Protein AF-A0AAE7A2A2-F1 (afdb_monomer_lite)

pLDDT: mean 84.51, std 16.11, range [36.59, 96.75]

Radius of gyration: 14.46 Å; chains: 1; bounding box: 40×31×42 Å

Secondary structure (DSSP, 8-state):
--EEEEEEESSSEEEEE-HHHHGGGGGSPTTGGGSHHHHHHHHHHTSEEEEE-SSSEEEEEEE-S---SS--------TTS--EEEEGGGS-BTTB----S-----

Foldseek 3Di:
DKDKDKAFEQVQKKKKAACVLLVVQLAAAQPPCVPVVVVVVCQVVQGMDIDRNPHGTMDMDMDDPDDDDDDDDGRHDHPVVDMDMHYPNQRHHDNDDPVPPDPPDD

Structure (mmCIF, N/CA/C/O backbone):
data_AF-A0AAE7A2A2-F1
#
_entry.id   AF-A0AAE7A2A2-F1
#
loop_
_atom_site.group_PDB
_atom_site.id
_atom_site.type_symbol
_atom_site.label_atom_id
_atom_site.label_alt_id
_atom_site.label_comp_id
_atom_site.label_asym_id
_atom_site.label_entity_id
_atom_site.label_seq_id
_atom_site.pdbx_PDB_ins_code
_atom_site.Cartn_x
_atom_site.Cartn_y
_atom_site.Cartn_z
_atom_site.occupancy
_atom_site.B_iso_or_equiv
_atom_site.auth_seq_id
_atom_site.auth_comp_id
_atom_site.auth_asym_id
_atom_site.auth_atom_id
_atom_site.pdbx_PDB_model_num
ATOM 1 N N . MET A 1 1 ? -13.396 -7.001 16.777 1.00 59.56 1 MET A N 1
ATOM 2 C CA . MET A 1 1 ? -12.555 -6.122 17.629 1.00 59.56 1 MET A CA 1
ATOM 3 C C . MET A 1 1 ? -12.177 -4.917 16.788 1.00 59.56 1 MET A C 1
ATOM 5 O O . MET A 1 1 ? -11.751 -5.125 15.664 1.00 59.56 1 MET A O 1
ATOM 9 N N . ILE A 1 2 ? -12.368 -3.693 17.282 1.00 78.12 2 ILE A N 1
ATOM 10 C CA . ILE A 1 2 ? -11.957 -2.486 16.550 1.00 78.12 2 ILE A CA 1
ATOM 11 C C . ILE A 1 2 ? -10.504 -2.191 16.920 1.00 78.12 2 ILE A C 1
ATOM 13 O O . ILE A 1 2 ? -10.191 -2.104 18.108 1.00 78.12 2 ILE A O 1
ATOM 17 N N . GLN A 1 3 ? -9.634 -2.061 15.920 1.00 90.88 3 GLN A N 1
ATOM 18 C CA . GLN A 1 3 ? -8.269 -1.566 16.098 1.00 90.88 3 GLN A CA 1
ATOM 19 C C . GLN A 1 3 ? -8.170 -0.184 15.456 1.00 90.88 3 GLN A C 1
ATOM 21 O O . GLN A 1 3 ? -8.646 0.019 14.342 1.00 90.88 3 GLN A O 1
ATOM 26 N N . GLU A 1 4 ? -7.579 0.767 16.171 1.00 95.06 4 GLU A N 1
ATOM 27 C CA . GLU A 1 4 ? -7.464 2.156 15.734 1.00 95.06 4 GLU A CA 1
ATOM 28 C C . GLU A 1 4 ? -6.055 2.667 16.012 1.00 95.06 4 GLU A C 1
ATOM 30 O O . GLU A 1 4 ? -5.488 2.407 17.076 1.00 95.06 4 GLU A O 1
ATOM 35 N N . PHE A 1 5 ? -5.493 3.378 15.043 1.00 95.06 5 PHE A N 1
ATOM 36 C CA . PHE A 1 5 ? -4.192 4.024 15.150 1.00 95.06 5 PHE A CA 1
ATOM 37 C C . PHE A 1 5 ? -4.111 5.207 14.183 1.00 95.06 5 PHE A C 1
ATOM 39 O O . PHE A 1 5 ? -4.969 5.388 13.314 1.00 95.06 5 PHE A O 1
ATOM 46 N N . SER A 1 6 ? -3.073 6.022 14.349 1.00 95.75 6 SER A N 1
ATOM 47 C CA . SER A 1 6 ? -2.816 7.178 13.494 1.00 95.75 6 SER A CA 1
ATOM 48 C C . SER A 1 6 ? -1.580 6.947 12.637 1.00 95.75 6 SER A C 1
ATOM 50 O O . SER A 1 6 ? -0.574 6.438 13.127 1.00 95.75 6 SER A O 1
ATOM 52 N N . ILE A 1 7 ? -1.655 7.375 11.382 1.00 95.56 7 ILE A N 1
ATOM 53 C CA . ILE A 1 7 ? -0.529 7.463 10.451 1.00 95.56 7 ILE A CA 1
ATOM 54 C C . ILE A 1 7 ? -0.352 8.930 10.088 1.00 95.56 7 ILE A C 1
ATOM 56 O O . ILE A 1 7 ? -1.337 9.621 9.840 1.00 95.56 7 ILE A O 1
ATOM 60 N N . SER A 1 8 ? 0.887 9.403 10.040 1.00 95.50 8 SER A N 1
ATOM 61 C CA . SER A 1 8 ? 1.218 10.696 9.442 1.00 95.50 8 SER A CA 1
ATOM 62 C C . SER A 1 8 ? 1.959 10.454 8.139 1.00 95.50 8 SER A C 1
ATOM 64 O O . SER A 1 8 ? 2.826 9.589 8.112 1.00 95.50 8 SER A O 1
ATOM 66 N N . THR A 1 9 ? 1.602 11.184 7.086 1.00 94.69 9 THR A N 1
ATOM 67 C CA . THR A 1 9 ? 2.257 11.096 5.776 1.00 94.69 9 THR A CA 1
ATOM 68 C C . THR A 1 9 ? 2.542 12.486 5.215 1.00 94.69 9 THR A C 1
ATOM 70 O O . THR A 1 9 ? 1.678 13.365 5.277 1.00 94.69 9 THR A O 1
ATOM 73 N N . ASP A 1 10 ? 3.733 12.645 4.644 1.00 93.88 10 ASP A N 1
ATOM 74 C CA . ASP A 1 10 ? 4.207 13.814 3.892 1.00 93.88 10 ASP A CA 1
ATOM 75 C C . ASP A 1 10 ? 4.157 13.576 2.364 1.00 93.88 10 ASP A C 1
ATOM 77 O O . ASP A 1 10 ? 4.726 14.332 1.576 1.00 93.88 10 ASP A O 1
ATOM 81 N N . THR A 1 11 ? 3.504 12.490 1.933 1.00 91.81 11 THR A N 1
ATOM 82 C CA . THR A 1 11 ? 3.285 12.146 0.517 1.00 91.81 11 THR A CA 1
ATOM 83 C C . THR A 1 11 ? 1.806 12.026 0.162 1.00 91.81 11 THR A C 1
ATOM 85 O O . THR A 1 11 ? 1.452 11.504 -0.901 1.00 91.81 11 THR A O 1
ATOM 88 N N . ALA A 1 12 ? 0.921 12.473 1.058 1.00 94.88 12 ALA A N 1
ATOM 89 C CA . ALA A 1 12 ? -0.524 12.311 0.944 1.00 94.88 12 ALA A CA 1
ATOM 90 C C . ALA A 1 12 ? -0.962 10.876 0.578 1.00 94.88 12 ALA A C 1
ATOM 92 O O . ALA A 1 12 ? -1.968 10.696 -0.120 1.00 94.88 12 ALA A O 1
ATOM 93 N N . THR A 1 13 ? -0.217 9.858 1.024 1.00 94.44 13 THR A N 1
ATOM 94 C CA . THR A 1 13 ? -0.393 8.464 0.595 1.00 94.44 13 THR A CA 1
ATOM 95 C C . THR A 1 13 ? -0.289 7.508 1.781 1.00 94.44 13 THR A C 1
ATOM 97 O O . THR A 1 13 ? 0.588 7.640 2.628 1.00 94.44 13 THR A O 1
ATOM 100 N N . ILE A 1 14 ? -1.178 6.516 1.836 1.00 94.69 14 ILE A N 1
ATOM 101 C CA . ILE A 1 14 ? -1.104 5.383 2.771 1.00 94.69 14 ILE A CA 1
ATOM 102 C C . ILE A 1 14 ? -0.793 4.116 1.976 1.00 94.69 14 ILE A C 1
ATOM 104 O O . ILE A 1 14 ? -1.427 3.859 0.952 1.00 94.69 14 ILE A O 1
ATOM 108 N N . ALA A 1 15 ? 0.150 3.311 2.456 1.00 94.81 15 ALA A N 1
ATOM 109 C CA . ALA A 1 15 ? 0.536 2.040 1.857 1.00 94.81 15 ALA A CA 1
ATOM 110 C C . ALA A 1 15 ? 0.036 0.853 2.695 1.00 94.81 15 ALA A C 1
ATOM 112 O O . ALA A 1 15 ? 0.131 0.864 3.924 1.00 94.81 15 ALA A O 1
ATOM 113 N N . VAL A 1 16 ? -0.470 -0.188 2.025 1.00 95.62 16 VAL A N 1
ATOM 114 C CA . VAL A 1 16 ? -0.904 -1.451 2.650 1.00 95.62 16 VAL A CA 1
ATOM 115 C C . VAL A 1 16 ? -0.290 -2.634 1.914 1.00 95.62 16 VAL A C 1
ATOM 117 O O . VAL A 1 16 ? -0.512 -2.783 0.713 1.00 95.62 16 VAL A O 1
ATOM 120 N N . PHE A 1 17 ? 0.465 -3.484 2.610 1.00 95.19 17 PHE A N 1
ATOM 121 C CA . PHE A 1 17 ? 1.164 -4.614 1.985 1.00 95.19 17 PHE A CA 1
ATOM 122 C C . PHE A 1 17 ? 1.602 -5.691 2.983 1.00 95.19 17 PHE A C 1
ATOM 124 O O . PHE A 1 17 ? 1.545 -5.514 4.198 1.00 95.19 17 PHE A O 1
ATOM 131 N N . ASP A 1 18 ? 2.100 -6.803 2.445 1.00 94.00 18 ASP A N 1
ATOM 132 C CA . ASP A 1 18 ? 2.905 -7.790 3.163 1.00 94.00 18 ASP A CA 1
ATOM 133 C C . ASP A 1 18 ? 4.389 -7.581 2.830 1.00 94.00 18 ASP A C 1
ATOM 135 O O . ASP A 1 18 ? 4.783 -7.567 1.657 1.00 94.00 18 ASP A O 1
ATOM 139 N N . LEU A 1 19 ? 5.239 -7.427 3.852 1.00 90.31 19 LEU A N 1
ATOM 140 C CA . LEU A 1 19 ? 6.669 -7.183 3.648 1.00 90.31 19 LEU A CA 1
ATOM 141 C C . LEU A 1 19 ? 7.335 -8.307 2.837 1.00 90.31 19 LEU A C 1
ATOM 143 O O . LEU A 1 19 ? 8.264 -8.044 2.073 1.00 90.31 19 LEU A O 1
ATOM 147 N N . ALA A 1 20 ? 6.851 -9.550 2.946 1.00 90.50 20 ALA A N 1
ATOM 148 C CA . ALA A 1 20 ? 7.380 -10.680 2.186 1.00 90.50 20 ALA A CA 1
ATOM 149 C C . ALA A 1 20 ? 7.250 -10.487 0.666 1.00 90.50 20 ALA A C 1
ATOM 151 O O . ALA A 1 20 ? 8.069 -11.020 -0.086 1.00 90.50 20 ALA A O 1
ATOM 152 N N . VAL A 1 21 ? 6.260 -9.713 0.215 1.00 90.06 21 VAL A N 1
ATOM 153 C CA . VAL A 1 21 ? 5.980 -9.493 -1.205 1.00 90.06 21 VAL A CA 1
ATOM 154 C C . VAL A 1 21 ? 6.813 -8.343 -1.766 1.00 90.06 21 VAL A C 1
ATOM 156 O O . VAL A 1 21 ? 7.422 -8.472 -2.831 1.00 90.06 21 VAL A O 1
ATOM 159 N N . ILE A 1 22 ? 6.922 -7.238 -1.022 1.00 86.38 22 ILE A N 1
ATOM 160 C CA . ILE A 1 22 ? 7.649 -6.052 -1.491 1.00 86.38 22 ILE A CA 1
ATOM 161 C C . ILE A 1 22 ? 9.147 -6.071 -1.162 1.00 86.38 22 ILE A C 1
ATOM 163 O O . ILE A 1 22 ? 9.884 -5.219 -1.646 1.00 86.38 22 ILE A O 1
ATOM 167 N N . ARG A 1 23 ? 9.652 -7.064 -0.416 1.00 86.00 23 ARG A N 1
ATOM 168 C CA . ARG A 1 23 ? 11.076 -7.173 -0.036 1.00 86.00 23 ARG A CA 1
ATOM 169 C C . ARG A 1 23 ? 12.048 -7.065 -1.216 1.00 86.00 23 ARG A C 1
ATOM 171 O O . ARG A 1 23 ? 13.147 -6.541 -1.066 1.00 86.00 23 ARG A O 1
ATOM 178 N N . ARG A 1 24 ? 11.660 -7.528 -2.410 1.00 83.81 24 ARG A N 1
ATOM 179 C CA . ARG A 1 24 ? 12.488 -7.410 -3.627 1.00 83.81 24 ARG A CA 1
ATOM 180 C C . ARG A 1 24 ? 12.750 -5.958 -4.050 1.00 83.81 24 ARG A C 1
ATOM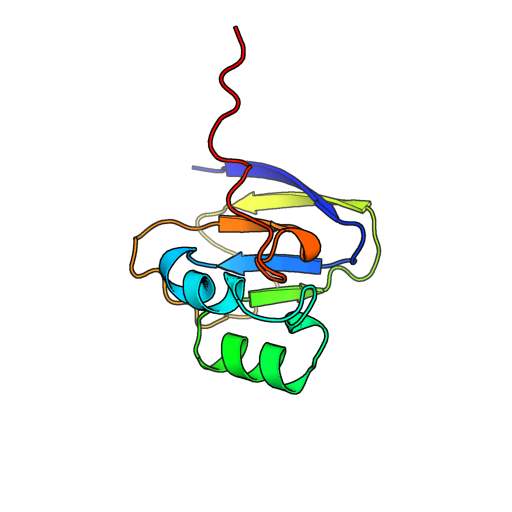 182 O O . ARG A 1 24 ? 13.715 -5.708 -4.767 1.00 83.81 24 ARG A O 1
ATOM 189 N N . ARG A 1 25 ? 11.895 -5.021 -3.625 1.00 83.50 25 ARG A N 1
ATOM 190 C CA . ARG A 1 25 ? 11.954 -3.597 -3.969 1.00 83.50 25 ARG A CA 1
ATOM 191 C C . ARG A 1 25 ? 13.004 -2.820 -3.168 1.00 83.50 25 ARG A C 1
ATOM 193 O O . ARG A 1 25 ? 13.327 -1.711 -3.562 1.00 83.50 25 ARG A O 1
ATOM 200 N N . ILE A 1 26 ? 13.624 -3.420 -2.144 1.00 83.19 26 ILE A N 1
ATOM 201 C CA . ILE A 1 26 ? 14.724 -2.800 -1.375 1.00 83.19 26 ILE A CA 1
ATOM 202 C C . ILE A 1 26 ? 15.849 -2.304 -2.299 1.00 83.19 26 ILE A C 1
ATOM 204 O O . ILE A 1 26 ? 16.350 -1.202 -2.112 1.00 83.19 26 ILE A O 1
ATOM 208 N N . TYR A 1 27 ? 16.185 -3.079 -3.334 1.00 80.31 27 TYR A N 1
ATOM 209 C CA . TYR A 1 27 ? 17.264 -2.760 -4.281 1.00 80.31 27 TYR A CA 1
ATOM 210 C C . TYR A 1 27 ? 16.859 -1.792 -5.406 1.00 80.31 27 TYR A C 1
ATOM 212 O O . TYR A 1 27 ? 17.651 -1.524 -6.309 1.00 80.31 27 TYR A O 1
ATOM 220 N N . TYR A 1 28 ? 15.606 -1.333 -5.429 1.00 82.69 28 TYR A N 1
ATOM 221 C CA . TYR A 1 28 ? 15.124 -0.391 -6.441 1.00 82.69 28 TYR A CA 1
ATOM 222 C C . TYR A 1 28 ? 15.469 1.036 -6.020 1.00 82.69 28 TYR A C 1
ATOM 224 O O . TYR A 1 28 ? 15.945 1.253 -4.914 1.00 82.69 28 TYR A O 1
ATOM 232 N N . ALA A 1 29 ? 15.253 2.022 -6.890 1.00 82.94 29 ALA A N 1
ATOM 233 C CA . ALA A 1 29 ? 15.382 3.421 -6.487 1.00 82.94 29 ALA A CA 1
ATOM 234 C C . ALA A 1 29 ? 14.412 3.743 -5.327 1.00 82.94 29 ALA A C 1
ATOM 236 O O . ALA A 1 29 ? 13.326 3.152 -5.275 1.00 82.94 29 ALA A O 1
ATOM 237 N N . PRO A 1 30 ? 14.768 4.662 -4.409 1.00 81.56 30 PRO A N 1
ATOM 238 C CA . PRO A 1 30 ? 13.780 5.215 -3.488 1.00 81.56 30 PRO A CA 1
ATOM 239 C C . PRO A 1 30 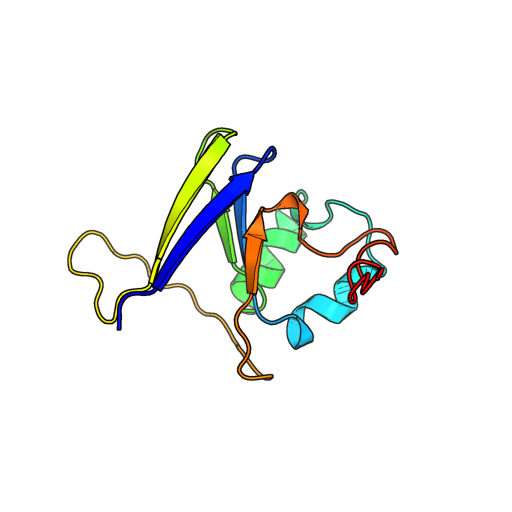? 12.647 5.851 -4.304 1.00 81.56 30 PRO A C 1
ATOM 241 O O . PRO A 1 30 ? 12.856 6.256 -5.451 1.00 81.56 30 PRO A O 1
ATOM 244 N N . ASP A 1 31 ? 11.441 5.869 -3.744 1.00 81.62 31 ASP A N 1
ATOM 245 C CA . ASP A 1 31 ? 10.241 6.380 -4.415 1.00 81.62 31 ASP A CA 1
ATOM 246 C C . ASP A 1 31 ? 9.949 5.728 -5.778 1.00 81.62 31 ASP A C 1
ATOM 248 O O . ASP A 1 31 ? 9.318 6.338 -6.640 1.00 81.62 31 ASP A O 1
ATOM 252 N N . TRP A 1 32 ? 10.371 4.476 -6.013 1.00 86.81 32 TRP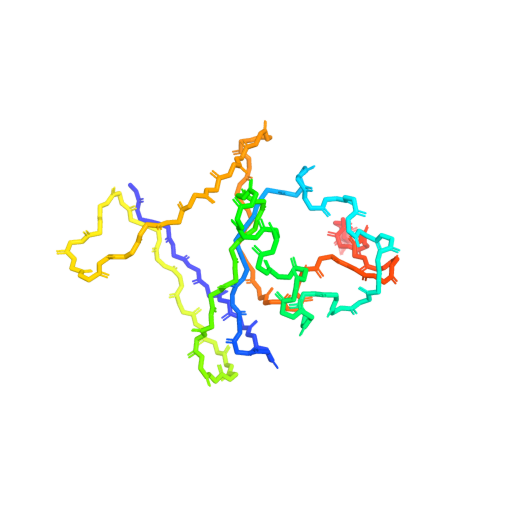 A N 1
ATOM 253 C CA . TRP A 1 32 ? 10.059 3.748 -7.257 1.00 86.81 32 TRP A CA 1
ATOM 254 C C . TRP A 1 32 ? 8.551 3.709 -7.552 1.00 86.81 32 TRP A C 1
ATOM 256 O O . TRP A 1 32 ? 8.143 3.661 -8.710 1.00 86.81 32 TRP A O 1
ATOM 266 N N . TRP A 1 33 ? 7.729 3.762 -6.505 1.00 85.25 33 TRP A N 1
ATOM 267 C CA . TRP A 1 33 ? 6.272 3.784 -6.565 1.00 85.25 33 TRP A CA 1
ATOM 268 C C . TRP A 1 33 ? 5.699 5.122 -7.061 1.00 85.25 33 TRP A C 1
ATOM 270 O O . TRP A 1 33 ? 4.542 5.168 -7.450 1.00 85.25 33 TRP A O 1
ATOM 280 N N . SER A 1 34 ? 6.500 6.190 -7.154 1.00 84.81 34 SER A N 1
ATOM 281 C CA . SER A 1 34 ? 6.114 7.428 -7.855 1.00 84.81 34 SER A CA 1
ATOM 282 C C . SER A 1 34 ? 6.041 7.253 -9.380 1.00 84.81 34 SER A C 1
ATOM 284 O O . SER A 1 34 ? 5.470 8.079 -10.099 1.00 84.81 34 SER A O 1
ATOM 286 N N . LEU A 1 35 ? 6.613 6.164 -9.907 1.00 88.81 35 LEU A N 1
ATOM 287 C CA . LEU A 1 35 ? 6.481 5.793 -11.306 1.00 88.81 35 LEU A CA 1
ATOM 288 C C . LEU A 1 35 ? 5.168 5.030 -11.498 1.00 88.81 35 LEU A C 1
ATOM 290 O O . LEU A 1 35 ? 5.086 3.845 -11.183 1.00 88.81 35 LEU A O 1
ATOM 294 N N . ILE A 1 36 ? 4.186 5.682 -12.130 1.00 89.94 36 ILE A N 1
ATOM 295 C CA . ILE A 1 36 ? 2.839 5.135 -12.406 1.00 89.94 36 ILE A CA 1
ATOM 296 C C . ILE A 1 36 ? 2.885 3.695 -12.938 1.00 89.94 36 ILE A C 1
ATOM 298 O O . ILE A 1 36 ? 2.058 2.860 -12.588 1.00 89.94 36 ILE A O 1
ATOM 302 N N . LYS A 1 37 ? 3.853 3.379 -13.806 1.00 91.44 37 LYS A N 1
ATOM 303 C CA . LYS A 1 37 ? 3.987 2.035 -14.379 1.00 91.44 37 LYS A CA 1
ATOM 304 C C . LYS A 1 37 ? 4.267 0.972 -13.312 1.00 91.44 37 LYS A C 1
ATOM 306 O O . LYS A 1 37 ? 3.683 -0.107 -13.377 1.00 91.44 37 LYS A O 1
ATOM 311 N N . ASP A 1 38 ? 5.171 1.257 -12.385 1.00 90.81 38 ASP A N 1
ATOM 312 C CA . ASP A 1 38 ? 5.574 0.302 -11.357 1.00 90.81 38 ASP A CA 1
ATOM 313 C C . ASP A 1 38 ? 4.519 0.214 -10.253 1.00 90.81 38 ASP A C 1
ATOM 315 O O . ASP A 1 38 ? 4.216 -0.886 -9.798 1.00 90.81 38 ASP A O 1
ATOM 319 N N . GLU A 1 39 ? 3.915 1.349 -9.895 1.00 91.06 39 GLU A N 1
ATOM 320 C CA . GLU A 1 39 ? 2.770 1.434 -8.985 1.00 91.06 39 GLU A CA 1
ATOM 321 C C . GLU A 1 39 ? 1.613 0.547 -9.466 1.00 91.06 39 GLU A C 1
ATOM 323 O O . GLU A 1 39 ? 1.203 -0.390 -8.782 1.00 91.06 39 GLU A O 1
ATOM 328 N N . VAL A 1 40 ? 1.133 0.786 -10.692 1.00 92.69 40 VAL A N 1
ATOM 329 C CA . VAL A 1 40 ? 0.002 0.053 -11.277 1.00 92.69 40 VAL A CA 1
ATOM 330 C C . VAL A 1 40 ? 0.316 -1.434 -11.415 1.00 92.69 40 VAL A C 1
ATOM 332 O O . VAL A 1 40 ? -0.565 -2.264 -11.199 1.00 92.69 40 VAL A O 1
ATOM 335 N N . GLN A 1 41 ? 1.553 -1.794 -11.767 1.00 93.38 41 GLN A N 1
ATOM 336 C CA . GLN A 1 41 ? 1.948 -3.197 -11.874 1.00 93.38 41 GLN A CA 1
ATOM 337 C C . GLN A 1 41 ? 1.859 -3.910 -10.519 1.00 93.38 41 GLN A C 1
ATOM 339 O O . GLN A 1 41 ? 1.269 -4.983 -10.438 1.00 93.38 41 GLN A O 1
ATOM 344 N N . GLU A 1 42 ? 2.409 -3.321 -9.457 1.00 93.38 42 GLU A N 1
ATOM 345 C CA . GLU A 1 42 ? 2.409 -3.939 -8.127 1.00 93.38 42 GLU A CA 1
ATOM 346 C C . GLU A 1 42 ? 1.005 -3.988 -7.504 1.00 93.38 42 GLU A C 1
ATOM 348 O O . GLU A 1 42 ? 0.663 -4.979 -6.856 1.00 93.38 42 GLU A O 1
ATOM 353 N N . ILE A 1 43 ? 0.165 -2.980 -7.766 1.00 93.69 43 ILE A N 1
ATOM 354 C CA . ILE A 1 43 ? -1.255 -3.000 -7.388 1.00 93.69 43 ILE A CA 1
ATOM 355 C C . ILE A 1 43 ? -1.992 -4.134 -8.114 1.00 93.69 43 ILE A C 1
ATOM 357 O O . ILE A 1 43 ? -2.717 -4.901 -7.483 1.00 93.69 43 ILE A O 1
ATOM 361 N N . ASN A 1 44 ? -1.795 -4.281 -9.428 1.00 93.69 44 ASN A N 1
ATOM 362 C CA . ASN A 1 44 ? -2.465 -5.321 -10.216 1.00 93.69 44 ASN A CA 1
ATOM 363 C C . ASN A 1 44 ? -2.012 -6.739 -9.846 1.00 93.69 44 ASN A C 1
ATOM 365 O O . ASN A 1 44 ? -2.820 -7.667 -9.881 1.00 93.69 44 ASN A O 1
ATOM 369 N N . ASP A 1 45 ? -0.741 -6.908 -9.478 1.00 94.75 45 ASP A N 1
ATOM 370 C CA . ASP A 1 45 ? -0.205 -8.182 -8.989 1.00 94.75 45 ASP A CA 1
ATOM 371 C C . ASP A 1 45 ? -0.710 -8.519 -7.570 1.00 94.75 45 ASP A C 1
ATOM 373 O O . ASP A 1 45 ? -0.584 -9.659 -7.119 1.00 94.75 45 ASP A O 1
ATOM 377 N N . GLY A 1 46 ? -1.325 -7.550 -6.883 1.00 95.31 46 GLY A N 1
ATOM 378 C CA . GLY A 1 46 ? -1.854 -7.681 -5.529 1.00 95.31 46 GLY A CA 1
ATOM 379 C C . GLY A 1 46 ? -0.786 -7.628 -4.444 1.00 95.31 46 GLY A C 1
ATOM 380 O O . GLY A 1 46 ? -0.952 -8.219 -3.378 1.00 95.31 46 GLY A O 1
ATOM 381 N N . ASN A 1 47 ? 0.323 -6.946 -4.717 1.00 95.06 47 ASN A N 1
ATOM 382 C CA . ASN A 1 47 ? 1.489 -6.934 -3.844 1.00 95.06 47 ASN A CA 1
ATOM 383 C C . ASN A 1 47 ? 1.448 -5.804 -2.808 1.00 95.06 47 ASN A C 1
ATOM 385 O O . ASN A 1 47 ? 1.948 -5.960 -1.694 1.00 95.06 47 ASN A O 1
ATOM 389 N N . ILE A 1 48 ? 0.862 -4.668 -3.183 1.00 95.12 48 ILE A N 1
ATOM 390 C CA . ILE A 1 48 ? 0.742 -3.457 -2.369 1.00 95.12 48 ILE A CA 1
ATOM 391 C C . ILE A 1 48 ? -0.444 -2.635 -2.862 1.00 95.12 48 ILE A C 1
ATOM 393 O O . ILE A 1 48 ? -0.744 -2.624 -4.053 1.00 95.12 48 ILE A O 1
ATOM 397 N N . ALA A 1 49 ? -1.103 -1.926 -1.954 1.00 94.94 49 ALA A N 1
ATOM 398 C CA . ALA A 1 49 ? -2.053 -0.875 -2.284 1.00 94.94 49 ALA A CA 1
ATOM 399 C C . ALA A 1 49 ? -1.491 0.480 -1.860 1.00 94.94 49 ALA A C 1
ATOM 401 O O . ALA A 1 49 ? -1.058 0.629 -0.718 1.00 94.94 49 ALA A O 1
ATOM 402 N N . PHE A 1 50 ? -1.573 1.460 -2.758 1.00 94.00 50 PHE A N 1
ATOM 403 C CA . PHE A 1 50 ? -1.368 2.871 -2.448 1.00 94.00 50 PHE A CA 1
ATOM 404 C C . PHE A 1 50 ? -2.720 3.582 -2.431 1.00 94.00 50 PHE A C 1
ATOM 406 O O . PHE A 1 50 ? -3.489 3.521 -3.390 1.00 94.00 50 PHE A O 1
ATOM 413 N N . LEU A 1 51 ? -3.028 4.229 -1.313 1.00 92.62 51 LEU A N 1
ATOM 414 C CA . LEU A 1 51 ? -4.270 4.952 -1.083 1.00 92.62 51 LEU A CA 1
ATOM 415 C C . LEU A 1 51 ? -3.950 6.442 -0.978 1.00 92.62 51 LEU A C 1
ATOM 417 O O . LEU A 1 51 ? -3.452 6.906 0.048 1.00 92.62 51 LEU A O 1
ATOM 421 N N . GLY A 1 52 ? -4.238 7.189 -2.043 1.00 93.12 52 GLY A N 1
ATOM 422 C CA . GLY A 1 52 ? -4.106 8.643 -2.040 1.00 93.12 52 GLY A CA 1
ATOM 423 C C . GLY A 1 52 ? -5.159 9.284 -1.134 1.00 93.12 52 GLY A C 1
ATOM 424 O O . GLY A 1 52 ? -6.357 9.168 -1.391 1.00 93.12 52 GLY A O 1
ATOM 425 N N . VAL A 1 53 ? -4.714 9.980 -0.089 1.00 93.81 53 VAL A N 1
ATOM 426 C CA . VAL A 1 53 ? -5.574 10.694 0.876 1.00 93.81 53 VAL A CA 1
ATOM 427 C C . VAL A 1 53 ? -5.716 12.189 0.559 1.00 93.81 53 VAL A C 1
ATOM 429 O O . VAL A 1 53 ? -6.502 12.896 1.186 1.00 93.81 53 VAL A O 1
ATOM 432 N N . GLY A 1 54 ? -5.012 12.662 -0.473 1.00 93.88 54 GLY A N 1
ATOM 433 C CA . GLY A 1 54 ? -5.226 13.958 -1.123 1.00 93.88 54 GLY A CA 1
ATOM 434 C C . GLY A 1 54 ? -4.388 15.118 -0.584 1.00 93.88 54 GLY A C 1
ATOM 435 O O . GLY A 1 54 ? -4.097 16.035 -1.348 1.00 93.88 54 GLY A O 1
ATOM 436 N N . GLN A 1 55 ? -3.968 15.082 0.683 1.00 95.62 55 GLN A N 1
ATOM 437 C CA . GLN A 1 55 ? -3.043 16.065 1.265 1.00 95.62 55 GLN A CA 1
ATOM 438 C C . GLN A 1 55 ? -2.141 15.442 2.340 1.00 95.62 55 GLN A C 1
ATOM 440 O O . GLN A 1 55 ? -2.455 14.382 2.881 1.00 95.62 55 GLN A O 1
ATOM 445 N N . ASP A 1 56 ? -1.053 16.117 2.688 1.00 96.75 56 A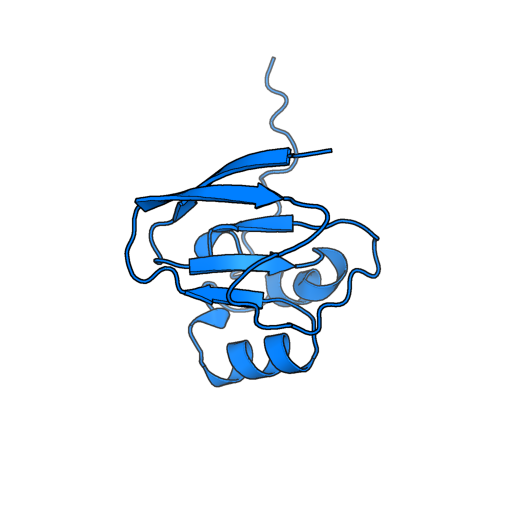SP A N 1
ATOM 446 C CA . ASP A 1 56 ? -0.188 15.707 3.797 1.00 96.75 56 ASP A CA 1
ATOM 447 C C . ASP A 1 56 ? -0.896 15.894 5.143 1.00 96.75 56 ASP A C 1
ATOM 449 O O . ASP A 1 56 ? -1.799 16.730 5.294 1.00 96.75 56 ASP A O 1
ATOM 453 N N . GLY A 1 57 ? -0.485 15.120 6.143 1.00 96.25 57 GLY A N 1
ATOM 454 C CA . GLY A 1 57 ? -0.984 15.251 7.506 1.00 96.25 57 GLY A CA 1
ATOM 455 C C . GLY A 1 57 ? -1.212 13.923 8.209 1.00 96.25 57 GLY A C 1
ATOM 456 O O . GLY A 1 57 ? -0.699 12.880 7.812 1.00 96.25 57 GLY A O 1
ATOM 457 N N . SER A 1 58 ? -1.981 13.982 9.298 1.00 96.62 58 SER A N 1
ATOM 458 C CA . SER A 1 58 ? -2.273 12.824 10.140 1.00 96.62 58 SER A CA 1
ATOM 459 C C . SER A 1 58 ? -3.673 12.284 9.875 1.00 96.62 58 SER A C 1
ATOM 461 O O . SER A 1 58 ? -4.661 13.021 9.905 1.00 96.62 58 SER A O 1
ATOM 463 N N . TYR A 1 59 ? -3.743 10.979 9.651 1.00 95.75 59 TYR A N 1
ATOM 464 C CA . TYR A 1 59 ? -4.936 10.236 9.296 1.00 95.75 59 TYR A CA 1
ATOM 465 C C . TYR A 1 59 ? -5.192 9.135 10.308 1.00 95.75 59 TYR A C 1
ATOM 467 O O . TYR A 1 59 ? -4.279 8.489 10.822 1.00 95.75 59 TYR A O 1
ATOM 475 N N . ARG A 1 60 ? -6.473 8.912 10.576 1.00 95.25 60 ARG A N 1
ATOM 476 C CA . ARG A 1 60 ? -6.947 7.913 11.523 1.00 95.25 60 ARG A CA 1
ATOM 477 C C . ARG A 1 60 ? -7.377 6.668 10.768 1.00 95.25 60 ARG A C 1
ATOM 479 O O . ARG A 1 60 ? -8.311 6.734 9.970 1.00 95.25 60 ARG A O 1
ATOM 486 N N . VAL A 1 61 ? -6.715 5.551 11.037 1.00 93.19 61 VAL A N 1
ATOM 487 C CA . VAL A 1 61 ? -7.045 4.251 10.454 1.00 93.19 61 VAL A CA 1
ATOM 488 C C . VAL A 1 61 ? -7.870 3.463 11.456 1.00 93.19 61 VAL A C 1
ATOM 490 O O . VAL A 1 61 ? -7.477 3.311 12.611 1.00 93.19 61 VAL A O 1
ATOM 493 N N . ILE A 1 62 ? -9.021 2.968 11.005 1.00 93.12 62 ILE A N 1
ATOM 494 C CA . ILE A 1 62 ? -9.943 2.171 11.812 1.00 93.12 62 ILE A CA 1
ATOM 495 C C . ILE A 1 62 ? -10.141 0.836 11.102 1.00 93.12 62 ILE A C 1
ATOM 497 O O . ILE A 1 62 ? -10.680 0.788 9.998 1.00 93.12 62 ILE A O 1
ATOM 501 N N . ILE A 1 63 ? -9.709 -0.244 11.744 1.00 91.75 63 ILE A N 1
ATOM 502 C CA . ILE A 1 63 ? -9.924 -1.608 11.270 1.00 91.75 63 ILE A CA 1
ATOM 503 C C . ILE A 1 63 ? -11.249 -2.098 11.846 1.00 91.75 63 ILE A C 1
ATOM 505 O O . ILE A 1 63 ? -11.445 -2.136 13.065 1.00 91.75 63 ILE A O 1
ATOM 509 N N . VAL A 1 64 ? -12.153 -2.468 10.946 1.00 91.38 64 VAL A N 1
ATOM 510 C CA . VAL A 1 64 ? -13.510 -2.926 11.245 1.00 91.38 64 VAL A CA 1
ATOM 511 C C . VAL A 1 64 ? -13.745 -4.304 10.634 1.00 91.38 64 VAL A C 1
ATOM 513 O O . VAL A 1 64 ? -13.064 -4.700 9.694 1.00 91.38 64 VAL A O 1
ATOM 516 N N . GLU A 1 65 ? -14.714 -5.038 11.176 1.00 88.94 65 GLU A N 1
ATOM 517 C CA . GLU A 1 65 ? -15.105 -6.351 10.642 1.00 88.94 65 GLU A CA 1
ATOM 518 C C . GLU A 1 65 ? -15.961 -6.233 9.374 1.00 88.94 65 GLU A C 1
ATOM 520 O O . GLU A 1 65 ? -15.937 -7.136 8.542 1.00 88.94 65 GLU A O 1
ATOM 525 N N . ASP A 1 66 ? -16.696 -5.127 9.220 1.00 86.75 66 ASP A N 1
ATOM 526 C CA . ASP A 1 66 ? -17.579 -4.876 8.081 1.00 86.75 66 ASP A CA 1
ATOM 527 C C . ASP A 1 66 ? -17.590 -3.381 7.717 1.00 86.75 66 ASP A C 1
ATOM 529 O O . ASP A 1 66 ? -17.593 -2.517 8.601 1.00 86.75 66 ASP A O 1
ATOM 533 N N . ILE A 1 67 ? -17.587 -3.081 6.417 1.00 87.19 67 ILE A N 1
ATOM 534 C CA . ILE A 1 67 ? -17.620 -1.723 5.863 1.00 87.19 67 ILE A CA 1
ATOM 535 C C . ILE A 1 67 ? -19.043 -1.459 5.367 1.00 87.19 67 ILE A C 1
ATOM 537 O O . ILE A 1 67 ? -19.483 -2.018 4.367 1.00 87.19 67 ILE A O 1
ATOM 541 N N . THR A 1 68 ? -19.772 -0.589 6.064 1.00 80.62 68 THR A N 1
ATOM 542 C CA . THR A 1 68 ? -21.225 -0.440 5.881 1.00 80.62 68 THR A CA 1
ATOM 543 C C . THR A 1 68 ? -21.653 0.588 4.828 1.00 80.62 68 THR A C 1
ATOM 545 O O . THR A 1 68 ? -22.836 0.641 4.499 1.00 80.62 68 THR A O 1
ATOM 548 N N . ASP A 1 69 ? -20.744 1.423 4.318 1.00 78.75 69 ASP A N 1
ATOM 549 C CA . ASP A 1 69 ? -21.042 2.451 3.308 1.00 78.75 69 ASP A CA 1
ATOM 550 C C . ASP A 1 69 ? -19.812 2.729 2.428 1.00 78.75 69 ASP A C 1
ATOM 552 O O . ASP A 1 69 ? -18.687 2.665 2.918 1.00 78.75 69 ASP A O 1
ATOM 556 N N . GLY A 1 70 ? -20.038 3.024 1.142 1.00 68.69 70 GLY A N 1
ATOM 557 C CA . GLY A 1 70 ? -19.014 3.419 0.167 1.00 68.69 70 GLY A CA 1
ATOM 558 C C . GLY A 1 70 ? -17.753 2.551 0.163 1.00 68.69 70 GLY A C 1
ATOM 559 O O . GLY A 1 70 ? -16.716 2.982 0.660 1.00 68.69 70 GLY A O 1
ATOM 560 N N . PHE A 1 71 ? -17.806 1.354 -0.433 1.00 70.81 71 PHE A N 1
ATOM 561 C CA . PHE A 1 71 ? -16.634 0.477 -0.509 1.00 70.81 71 PHE A CA 1
ATOM 562 C C . PHE A 1 71 ? -16.107 0.296 -1.937 1.00 70.81 71 PHE A C 1
ATOM 564 O O . PHE A 1 71 ? -16.858 0.163 -2.904 1.00 70.81 71 PHE A O 1
ATOM 571 N N . GLY A 1 72 ? -14.781 0.252 -2.037 1.00 79.19 72 GLY A N 1
ATOM 572 C CA . GLY A 1 72 ? -14.049 -0.373 -3.131 1.00 79.19 72 GLY A CA 1
ATOM 573 C C . GLY A 1 72 ? -13.323 -1.601 -2.588 1.00 79.19 72 GLY A C 1
ATOM 574 O O . GLY A 1 72 ? -12.955 -1.634 -1.415 1.00 79.19 72 GLY A O 1
ATOM 575 N N . ALA A 1 73 ? -13.136 -2.619 -3.422 1.00 85.62 73 ALA A N 1
ATOM 576 C CA . ALA A 1 73 ? -12.347 -3.793 -3.068 1.00 85.62 73 ALA A CA 1
ATOM 577 C C . ALA A 1 73 ? -11.016 -3.758 -3.821 1.00 85.62 73 ALA A C 1
ATOM 579 O O . ALA A 1 73 ? -10.985 -3.479 -5.020 1.00 85.62 73 ALA A O 1
ATOM 580 N N . LEU A 1 74 ? -9.933 -4.065 -3.112 1.00 88.25 74 LEU A N 1
ATOM 581 C CA . LEU A 1 74 ? -8.600 -4.235 -3.679 1.00 88.25 74 LEU A CA 1
ATOM 582 C C . LEU A 1 74 ? -8.189 -5.698 -3.533 1.00 88.25 74 LEU A C 1
ATOM 584 O O . LEU A 1 74 ? -8.532 -6.357 -2.550 1.00 88.25 74 LEU A O 1
ATOM 588 N N . TYR A 1 75 ? -7.464 -6.206 -4.523 1.00 91.75 75 TYR A N 1
ATOM 589 C CA . TYR A 1 75 ? -6.865 -7.531 -4.460 1.00 91.75 75 TYR A CA 1
ATOM 590 C C . TYR A 1 75 ? -5.491 -7.407 -3.800 1.00 91.75 75 TYR A C 1
ATOM 592 O O . TYR A 1 75 ? -4.628 -6.728 -4.340 1.00 91.75 75 TYR A O 1
ATOM 600 N N . LEU A 1 76 ? -5.302 -8.023 -2.629 1.00 94.25 76 LEU A N 1
ATOM 601 C CA . LEU A 1 76 ? -4.030 -8.019 -1.899 1.00 94.25 76 LEU A CA 1
ATOM 602 C C . LEU A 1 76 ? -3.698 -9.419 -1.378 1.00 94.25 76 LEU A C 1
ATOM 604 O O . LEU A 1 76 ? -4.546 -10.094 -0.790 1.00 94.25 76 LEU A O 1
ATOM 608 N N . GLY A 1 77 ? -2.455 -9.844 -1.590 1.00 94.75 77 GLY A N 1
ATOM 609 C CA . GLY A 1 77 ? -1.906 -11.094 -1.083 1.00 94.75 77 GLY A CA 1
ATOM 610 C C . GLY A 1 77 ? -1.060 -10.881 0.172 1.00 94.75 77 GLY A C 1
ATOM 611 O O . GLY A 1 77 ? -0.146 -10.064 0.174 1.00 94.75 77 GLY A O 1
ATOM 612 N N . PHE A 1 78 ? -1.315 -11.682 1.211 1.00 95.50 78 PHE A N 1
ATOM 613 C CA . PHE A 1 78 ? -0.548 -11.676 2.465 1.00 95.50 78 PHE A CA 1
ATOM 614 C C . PHE A 1 78 ? 0.088 -13.050 2.737 1.00 95.50 78 PHE A C 1
ATOM 616 O O . PHE A 1 78 ? -0.365 -13.775 3.627 1.00 95.50 78 PHE A O 1
ATOM 623 N N . PRO A 1 79 ? 1.091 -13.480 1.945 1.00 94.50 79 PRO A N 1
ATOM 624 C CA . PRO A 1 79 ? 1.680 -14.815 2.061 1.00 94.50 79 PRO A CA 1
ATOM 625 C C . PRO A 1 79 ? 2.360 -15.092 3.411 1.00 94.50 79 PRO A C 1
ATOM 627 O O . PRO A 1 79 ? 2.461 -16.256 3.795 1.00 94.50 79 PRO A O 1
ATOM 630 N N . SER A 1 80 ? 2.822 -14.068 4.136 1.00 94.62 80 SER A N 1
ATOM 631 C CA . SER A 1 80 ? 3.356 -14.223 5.495 1.00 94.62 80 SER A CA 1
ATOM 632 C C . SER A 1 80 ? 2.269 -14.194 6.574 1.00 94.62 80 SER A C 1
ATOM 634 O O . SER A 1 80 ? 2.540 -14.533 7.726 1.00 94.62 80 SER A O 1
ATOM 636 N N . GLY A 1 81 ? 1.047 -13.789 6.213 1.00 94.69 81 GLY A N 1
ATOM 637 C CA . GLY A 1 81 ? -0.061 -13.554 7.137 1.00 94.69 81 GLY A CA 1
ATOM 638 C C . GLY A 1 81 ? 0.049 -12.249 7.932 1.00 94.69 81 GLY A C 1
ATOM 639 O O . GLY A 1 81 ? -0.786 -12.012 8.801 1.00 94.69 81 GLY A O 1
ATOM 640 N N . GLN A 1 82 ? 1.054 -11.410 7.660 1.00 93.31 82 GLN A N 1
ATOM 641 C CA . GLN A 1 82 ? 1.254 -10.125 8.332 1.00 93.31 82 GLN A CA 1
ATOM 642 C C . GLN A 1 82 ? 0.841 -8.969 7.424 1.00 93.31 82 GLN A C 1
ATOM 644 O O . GLN A 1 82 ? 1.245 -8.905 6.266 1.00 93.31 82 GLN A O 1
ATOM 649 N N . VAL A 1 83 ? 0.066 -8.038 7.979 1.00 93.50 83 VAL A N 1
ATOM 650 C CA . VAL A 1 83 ? -0.381 -6.823 7.294 1.00 93.50 83 VAL A CA 1
ATOM 651 C C . VAL A 1 83 ? 0.415 -5.643 7.832 1.00 93.50 83 VAL A C 1
ATOM 653 O O . VAL A 1 83 ? 0.403 -5.384 9.035 1.00 93.50 83 VAL A O 1
ATOM 656 N N . PHE A 1 84 ? 1.074 -4.917 6.939 1.00 94.06 84 PHE A N 1
ATOM 657 C CA . PHE A 1 84 ? 1.645 -3.612 7.230 1.00 94.06 84 PHE A CA 1
ATOM 658 C C . PHE A 1 84 ? 0.727 -2.515 6.687 1.00 94.06 84 PHE A C 1
ATOM 660 O O . PHE A 1 84 ? 0.207 -2.631 5.577 1.00 94.06 84 PHE A O 1
ATOM 667 N N . ILE A 1 85 ? 0.537 -1.462 7.481 1.00 95.06 85 ILE A N 1
ATOM 668 C CA . ILE A 1 85 ? -0.206 -0.254 7.120 1.00 95.06 85 ILE A CA 1
ATOM 669 C C . ILE A 1 85 ? 0.645 0.927 7.591 1.00 95.06 85 ILE A C 1
ATOM 671 O O . ILE A 1 85 ? 0.904 1.043 8.789 1.00 95.06 85 ILE A O 1
ATOM 675 N N . GLY A 1 86 ? 1.079 1.779 6.666 1.00 94.25 86 GLY A N 1
ATOM 676 C CA . GLY A 1 86 ? 1.979 2.899 6.957 1.00 94.25 86 GLY A CA 1
ATOM 677 C C . GLY A 1 86 ? 1.844 4.038 5.955 1.00 94.25 86 GLY A C 1
ATOM 678 O O . GLY A 1 86 ? 0.961 4.014 5.094 1.00 94.25 86 GLY A O 1
ATOM 679 N N . ALA A 1 87 ? 2.698 5.048 6.079 1.00 94.12 87 ALA A N 1
ATOM 680 C CA . ALA A 1 87 ? 2.762 6.143 5.120 1.00 94.12 87 ALA A CA 1
ATOM 681 C C . ALA A 1 87 ? 3.350 5.658 3.781 1.00 94.12 87 ALA A C 1
ATOM 683 O O . ALA A 1 87 ? 4.052 4.647 3.731 1.00 94.12 87 ALA A O 1
ATOM 684 N N . GLY A 1 88 ? 3.070 6.356 2.678 1.00 90.44 88 GLY A N 1
ATOM 685 C CA . GLY A 1 88 ? 3.609 6.011 1.357 1.00 90.44 88 GLY A CA 1
ATOM 686 C C . GLY A 1 88 ? 5.139 5.974 1.354 1.00 90.44 88 GLY A C 1
ATOM 687 O O . GLY A 1 88 ? 5.740 5.025 0.848 1.00 90.44 88 GLY A O 1
ATOM 688 N N . GLU A 1 89 ? 5.757 6.948 2.021 1.00 89.38 89 GLU A N 1
ATOM 689 C CA . GLU A 1 89 ? 7.204 7.073 2.213 1.00 89.38 89 GLU A CA 1
ATOM 690 C C . GLU A 1 89 ? 7.840 5.968 3.079 1.00 89.38 89 GLU A C 1
ATOM 692 O O . GLU A 1 89 ? 9.054 5.787 3.026 1.00 89.38 89 GLU A O 1
ATOM 697 N N . ASP A 1 90 ? 7.048 5.177 3.815 1.00 87.44 90 ASP A N 1
ATOM 698 C CA . ASP A 1 90 ? 7.549 3.999 4.542 1.00 87.44 90 ASP A CA 1
ATOM 699 C C . ASP A 1 90 ? 7.784 2.796 3.603 1.00 87.44 90 ASP A C 1
ATOM 701 O O . ASP A 1 90 ? 8.291 1.747 4.017 1.00 87.44 90 ASP A O 1
ATOM 705 N N . THR A 1 91 ? 7.405 2.912 2.326 1.00 85.62 91 THR A N 1
ATOM 706 C CA . THR A 1 91 ? 7.594 1.852 1.333 1.00 85.62 91 THR A CA 1
ATOM 707 C C . THR A 1 91 ? 9.073 1.684 0.998 1.00 85.62 91 THR A C 1
ATOM 709 O O . THR A 1 91 ? 9.754 2.623 0.594 1.00 85.62 91 THR A O 1
ATOM 712 N N . VAL A 1 92 ? 9.565 0.447 1.099 1.00 79.25 92 VAL A N 1
ATOM 713 C CA . VAL A 1 92 ? 10.988 0.128 0.912 1.00 79.25 92 VAL A CA 1
ATOM 714 C C . VAL A 1 92 ? 11.522 0.514 -0.476 1.00 79.25 92 VAL A C 1
ATOM 716 O O . VAL A 1 92 ? 10.876 0.263 -1.498 1.00 79.25 92 VAL A O 1
ATOM 719 N N . GLY A 1 93 ? 12.746 1.046 -0.514 1.00 74.06 93 GLY A N 1
ATOM 720 C CA . GLY A 1 93 ? 13.486 1.353 -1.739 1.00 74.06 93 GLY A CA 1
ATOM 721 C C . GLY A 1 93 ? 14.779 2.122 -1.455 1.00 74.06 93 GLY A C 1
ATOM 722 O O . GLY A 1 93 ? 14.908 2.805 -0.450 1.00 74.06 93 GLY A O 1
ATOM 723 N N . GLY A 1 94 ? 15.752 2.033 -2.353 1.00 66.00 94 GLY A N 1
ATOM 724 C CA . GLY A 1 94 ? 16.995 2.805 -2.309 1.00 66.00 94 GLY A CA 1
ATOM 725 C C . GLY A 1 94 ? 18.091 2.214 -1.428 1.00 66.00 94 GLY A C 1
ATOM 726 O O . GLY A 1 94 ? 18.865 2.977 -0.857 1.00 66.00 94 GLY A O 1
ATOM 727 N N . ASP A 1 95 ? 18.131 0.885 -1.266 1.00 59.69 95 ASP A N 1
ATOM 728 C CA . ASP A 1 95 ? 18.981 0.160 -0.300 1.00 59.69 95 ASP A CA 1
ATOM 729 C C . ASP A 1 95 ? 18.791 0.602 1.166 1.00 59.69 95 ASP A C 1
ATOM 731 O O . ASP A 1 95 ? 19.464 0.112 2.074 1.00 59.69 95 ASP A O 1
ATOM 735 N N . PHE A 1 96 ? 17.820 1.478 1.421 1.00 55.25 96 PHE A N 1
ATOM 736 C CA . PHE A 1 96 ? 17.405 1.924 2.733 1.00 55.25 96 PHE A CA 1
ATOM 737 C C . PHE A 1 96 ? 15.952 1.519 2.939 1.00 55.25 96 PHE A C 1
ATOM 739 O O . PHE A 1 96 ? 15.051 1.973 2.254 1.00 55.25 96 PHE A O 1
ATOM 746 N N . ILE A 1 97 ? 15.766 0.588 3.867 1.00 51.56 97 ILE A N 1
ATOM 747 C CA . ILE A 1 97 ? 14.681 0.458 4.854 1.00 51.56 97 ILE A CA 1
ATOM 748 C C . ILE A 1 97 ? 14.710 -1.017 5.274 1.00 51.56 97 ILE A C 1
ATOM 750 O O . ILE A 1 97 ? 13.938 -1.855 4.825 1.00 51.56 97 ILE A O 1
ATOM 754 N N . LEU A 1 98 ? 15.717 -1.329 6.094 1.00 42.75 98 LEU A N 1
ATOM 755 C CA . LEU A 1 98 ? 15.755 -2.442 7.055 1.00 42.75 98 LEU A CA 1
ATOM 756 C C . LEU A 1 98 ? 16.582 -2.045 8.302 1.00 42.75 98 LEU A C 1
ATOM 758 O O . LEU A 1 98 ? 17.097 -2.901 9.008 1.00 42.75 98 LEU A O 1
ATOM 762 N N . LEU A 1 99 ? 16.724 -0.743 8.593 1.00 39.66 99 LEU A N 1
ATOM 763 C CA . LEU A 1 99 ? 17.368 -0.250 9.825 1.00 39.66 99 LEU A CA 1
ATOM 764 C C . LEU A 1 99 ? 16.369 0.390 10.800 1.00 39.66 99 LEU A C 1
ATOM 766 O O . LEU A 1 99 ? 16.738 1.244 11.599 1.00 39.66 99 LEU A O 1
ATOM 770 N N . GLN A 1 100 ? 15.117 -0.068 10.767 1.00 41.56 100 GLN A N 1
ATOM 771 C CA . GLN A 1 100 ? 14.203 0.065 11.902 1.00 41.56 100 GLN A CA 1
ATOM 772 C C . GLN A 1 100 ? 13.810 -1.320 12.448 1.00 41.56 100 GLN A C 1
ATOM 774 O O . GLN A 1 100 ? 12.731 -1.493 13.004 1.00 41.56 100 GLN A O 1
ATOM 779 N N . GLU A 1 101 ? 14.686 -2.325 12.318 1.00 39.03 101 GLU A N 1
ATOM 780 C CA . GLU A 1 101 ? 14.707 -3.376 13.335 1.00 39.03 101 GLU A CA 1
ATOM 781 C C . GLU A 1 101 ? 15.113 -2.698 14.647 1.00 39.03 101 GLU A C 1
ATOM 783 O O . GLU A 1 101 ? 16.199 -2.130 14.742 1.00 39.03 101 GLU A O 1
ATOM 788 N N . CYS A 1 102 ? 14.183 -2.681 15.603 1.00 37.66 102 CYS A N 1
ATOM 789 C CA . CYS A 1 102 ? 14.400 -2.513 17.036 1.00 37.66 102 CYS A CA 1
ATOM 790 C C . CYS A 1 102 ? 15.741 -1.869 17.424 1.00 37.66 102 CYS A C 1
ATOM 792 O O . CYS A 1 102 ? 16.696 -2.556 17.785 1.00 37.66 102 CYS A O 1
ATOM 794 N N . LYS A 1 103 ? 15.780 -0.534 17.490 1.00 36.59 103 LYS A N 1
ATOM 795 C CA . LYS A 1 103 ? 16.574 0.086 18.551 1.00 36.59 103 LYS A CA 1
ATOM 796 C C . LYS A 1 103 ? 15.854 -0.158 19.873 1.00 36.59 103 LYS A C 1
ATOM 798 O O . LYS A 1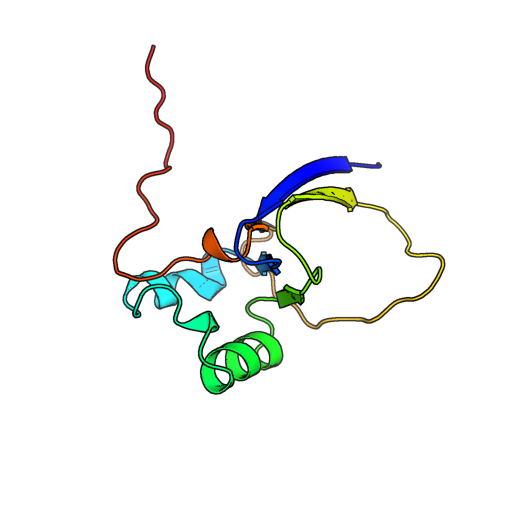 103 ? 15.157 0.710 20.387 1.00 36.59 103 LYS A O 1
ATOM 803 N N . ASP A 1 104 ? 16.025 -1.369 20.393 1.00 44.25 104 ASP A N 1
ATOM 804 C CA . ASP A 1 104 ? 16.156 -1.552 21.830 1.00 44.25 104 ASP A CA 1
ATOM 805 C C . ASP A 1 104 ? 17.420 -0.784 22.242 1.00 44.25 104 ASP A C 1
ATOM 807 O O . ASP A 1 104 ? 18.538 -1.284 22.140 1.00 44.25 104 ASP A O 1
ATOM 811 N N . GLU A 1 105 ? 17.257 0.469 22.656 1.00 39.91 105 GLU A N 1
ATOM 812 C CA . GLU A 1 105 ? 18.274 1.190 23.419 1.00 39.91 105 GLU A CA 1
ATOM 813 C C . GLU A 1 105 ? 17.662 1.548 24.780 1.00 39.91 105 GLU A C 1
ATOM 815 O O . GLU A 1 105 ? 16.983 2.560 24.922 1.00 39.91 105 GLU A O 1
ATOM 820 N N . SER A 1 106 ? 17.876 0.610 25.717 1.00 41.88 106 SER A N 1
ATOM 821 C CA . SER A 1 106 ? 18.141 0.755 27.167 1.00 41.88 106 SER A CA 1
ATOM 822 C C . SER A 1 106 ? 17.389 1.801 27.991 1.00 41.88 106 SER A C 1
ATOM 824 O O . SER A 1 106 ? 17.645 3.007 27.777 1.00 41.88 106 SER A O 1
#

Sequence (106 aa):
MIQEFSISTDTATIAVFDLAVIRRRIYYAPDW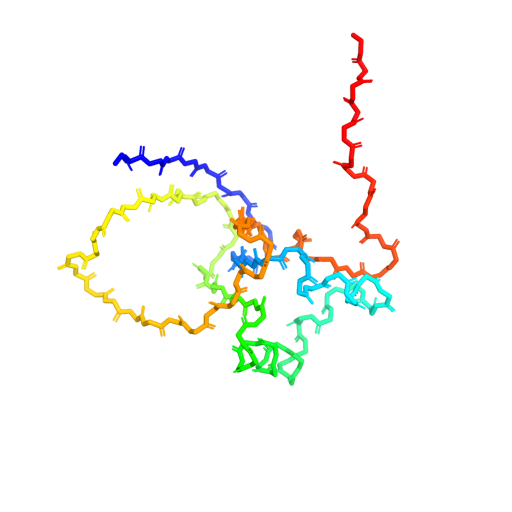WSLIKDEVQEINDGNIAFLGVGQDGSYRVIIVEDITDGFGALYLGFPSGQVFIGAGEDTVGGDFILLQECKDES